Protein AF-A0A3N5SE26-F1 (afdb_monomer_lite)

Sequence (105 aa):
MGGPMATEALQYADLRQSTRFLHVYKPPKIDGDFTGKHIISVDQFDRRDLQILFDATTSIRRRIRQHDRGLLQLCAGSLMATLFYEASTRTDLSFQAAMRHLGGE

Radius of gyration: 20.0 Å; chains: 1; bounding box: 31×29×72 Å

pLDDT: mean 87.41, std 17.09, range [39.88, 98.44]

Secondary structure (DSSP, 8-state):
----------------GGGGGTTT--PPP-TT--TT-----GGG--HHHHHHHHHHHHHHHHHHHTT-GGGGGSSTT-------SS--HHHHHHHHHHHHHTT--

Structure (mmCIF, N/CA/C/O backbone):
data_AF-A0A3N5SE26-F1
#
_entry.id   AF-A0A3N5SE26-F1
#
loop_
_atom_site.group_PDB
_atom_site.id
_atom_site.type_symbol
_atom_site.label_atom_id
_atom_site.label_alt_id
_atom_site.label_comp_id
_atom_site.label_asym_id
_atom_site.label_entity_id
_atom_site.label_seq_id
_atom_site.pdbx_PDB_ins_code
_atom_site.Cartn_x
_atom_site.Cartn_y
_atom_site.Cartn_z
_atom_site.occupancy
_atom_site.B_iso_or_equiv
_atom_site.auth_seq_id
_atom_site.auth_comp_id
_atom_site.auth_asym_id
_atom_site.auth_atom_id
_atom_site.pdbx_PDB_model_num
ATOM 1 N N . MET A 1 1 ? 6.858 17.039 -55.511 1.00 42.66 1 MET A N 1
ATOM 2 C CA . MET A 1 1 ? 8.054 17.189 -54.656 1.00 42.66 1 MET A CA 1
ATOM 3 C C . MET A 1 1 ? 7.565 17.589 -53.265 1.00 42.66 1 MET A C 1
ATOM 5 O O . MET A 1 1 ? 7.423 18.766 -53.004 1.00 42.66 1 MET A O 1
ATOM 9 N N . GLY A 1 2 ? 7.078 16.707 -52.398 1.00 44.78 2 GLY A N 1
ATOM 10 C CA . GLY A 1 2 ? 7.501 15.330 -52.165 1.00 44.78 2 GLY A CA 1
ATOM 11 C C . GLY A 1 2 ? 8.451 15.307 -50.970 1.00 44.78 2 GLY A C 1
ATOM 12 O O . GLY A 1 2 ? 9.654 15.236 -51.166 1.00 44.78 2 GLY A O 1
ATOM 13 N N . GLY A 1 3 ? 7.897 15.406 -49.764 1.00 39.88 3 GLY A N 1
ATOM 14 C CA . GLY A 1 3 ? 8.618 15.209 -48.510 1.00 39.88 3 GLY A CA 1
ATOM 15 C C . GLY A 1 3 ? 7.672 15.428 -47.331 1.00 39.88 3 GLY A C 1
ATOM 16 O O . GLY A 1 3 ? 7.331 16.579 -47.062 1.00 39.88 3 GLY A O 1
ATOM 17 N N . PRO A 1 4 ? 7.178 14.374 -46.656 1.00 46.81 4 PRO A N 1
ATOM 18 C CA . PRO A 1 4 ? 6.447 14.567 -45.420 1.00 46.81 4 PRO A CA 1
ATOM 19 C C . PRO A 1 4 ? 7.455 15.008 -44.356 1.00 46.81 4 PRO A C 1
ATOM 21 O O . PRO A 1 4 ? 8.482 14.360 -44.160 1.00 46.81 4 PRO A O 1
ATOM 24 N N . MET A 1 5 ? 7.149 16.100 -43.659 1.00 46.81 5 MET A N 1
ATOM 25 C CA . MET A 1 5 ? 7.711 16.397 -42.342 1.00 46.81 5 MET A CA 1
ATOM 26 C C . MET A 1 5 ? 7.208 15.307 -41.391 1.00 46.81 5 MET A C 1
ATOM 28 O O . MET A 1 5 ? 6.208 15.476 -40.693 1.00 46.81 5 MET A O 1
ATOM 32 N N . ALA A 1 6 ? 7.841 14.136 -41.462 1.00 46.09 6 ALA A N 1
ATOM 33 C CA . ALA A 1 6 ? 7.638 13.036 -40.544 1.00 46.09 6 ALA A CA 1
ATOM 34 C C . ALA A 1 6 ? 8.150 13.493 -39.180 1.00 46.09 6 ALA A C 1
ATOM 36 O O . ALA A 1 6 ? 9.334 13.420 -38.883 1.00 46.09 6 ALA A O 1
ATOM 37 N N . THR A 1 7 ? 7.229 14.064 -38.411 1.00 44.03 7 THR A N 1
ATOM 38 C CA . THR A 1 7 ? 7.001 13.731 -37.010 1.00 44.03 7 THR A CA 1
ATOM 39 C C . THR A 1 7 ? 8.250 13.192 -36.305 1.00 44.03 7 THR A C 1
ATOM 41 O O . THR A 1 7 ? 8.370 11.993 -36.066 1.00 44.03 7 THR A O 1
ATOM 44 N N . GLU A 1 8 ? 9.154 14.088 -35.905 1.00 41.78 8 GLU A N 1
ATOM 45 C CA . GLU A 1 8 ? 10.054 13.846 -34.774 1.00 41.78 8 GLU A CA 1
ATOM 46 C C . GLU A 1 8 ? 9.197 13.799 -33.500 1.00 41.78 8 GLU A C 1
ATOM 48 O O . GLU A 1 8 ? 9.215 14.679 -32.641 1.00 41.78 8 GLU A O 1
ATOM 53 N N . ALA A 1 9 ? 8.381 12.751 -33.386 1.00 44.22 9 ALA A N 1
ATOM 54 C CA . ALA A 1 9 ? 7.986 12.255 -32.091 1.00 44.22 9 ALA A CA 1
ATOM 55 C C . ALA A 1 9 ? 9.286 11.769 -31.460 1.00 44.22 9 ALA A C 1
ATOM 57 O O . ALA A 1 9 ? 9.771 10.687 -31.789 1.00 44.22 9 ALA A O 1
ATOM 58 N N . LEU A 1 10 ? 9.881 12.615 -30.618 1.00 45.44 10 LEU A N 1
ATOM 59 C CA . LEU A 1 10 ? 10.899 12.217 -29.660 1.00 45.44 10 LEU A CA 1
ATOM 60 C C . LEU A 1 10 ? 10.438 10.891 -29.054 1.00 45.44 10 LEU A C 1
ATOM 62 O O . LEU A 1 10 ? 9.510 10.856 -28.243 1.00 45.44 10 LEU A O 1
ATOM 66 N N . GLN A 1 11 ? 11.055 9.791 -29.489 1.00 47.03 11 GLN A N 1
ATOM 67 C CA . GLN A 1 11 ? 11.033 8.548 -28.749 1.00 47.03 11 GLN A CA 1
ATOM 68 C C . GLN A 1 11 ? 11.733 8.883 -27.438 1.00 47.03 11 GLN A C 1
ATOM 70 O O . GLN A 1 11 ? 12.954 8.799 -27.330 1.00 47.03 11 GLN A O 1
ATOM 75 N N . TYR A 1 12 ? 10.962 9.342 -26.453 1.00 50.81 12 TYR A N 1
ATOM 76 C CA . TYR A 1 12 ? 11.372 9.289 -25.066 1.00 50.81 12 TYR A CA 1
ATOM 77 C C . TYR A 1 12 ? 11.629 7.813 -24.800 1.00 50.81 12 TYR A C 1
ATOM 79 O O . TYR A 1 12 ? 10.696 7.042 -24.578 1.00 50.81 12 TYR A O 1
ATOM 87 N N . ALA A 1 13 ? 12.893 7.408 -24.934 1.00 60.97 13 ALA A N 1
ATOM 88 C CA . ALA A 1 13 ? 13.336 6.107 -24.491 1.00 60.97 13 ALA A CA 1
ATOM 89 C C . ALA A 1 13 ? 12.871 5.996 -23.046 1.00 60.97 13 ALA A C 1
ATOM 91 O O . ALA A 1 13 ? 13.185 6.853 -22.219 1.00 60.97 13 ALA A O 1
ATOM 92 N N . ASP A 1 14 ? 12.027 5.010 -22.787 1.00 64.06 14 ASP A N 1
ATOM 93 C CA . ASP A 1 14 ? 11.455 4.787 -21.478 1.00 64.06 14 ASP A CA 1
ATOM 94 C C . ASP A 1 14 ? 12.599 4.602 -20.466 1.00 64.06 14 ASP A C 1
ATOM 96 O O . ASP A 1 14 ? 13.263 3.567 -20.446 1.00 64.06 14 ASP A O 1
ATOM 100 N N . LEU A 1 15 ? 12.875 5.643 -19.669 1.00 68.25 15 LEU A N 1
ATOM 101 C CA . LEU A 1 15 ? 14.011 5.706 -18.738 1.00 68.25 15 LEU A CA 1
ATOM 102 C C . LEU A 1 15 ? 13.824 4.793 -17.517 1.00 68.25 15 LEU A C 1
ATOM 104 O O . LEU A 1 15 ? 14.676 4.756 -16.625 1.00 68.25 15 LEU A O 1
ATOM 108 N N . ARG A 1 16 ? 12.702 4.073 -17.430 1.00 70.75 16 ARG A N 1
ATOM 109 C CA . ARG A 1 16 ? 12.413 3.181 -16.312 1.00 70.75 16 ARG A CA 1
ATOM 110 C C . ARG A 1 16 ? 13.338 1.968 -16.380 1.00 70.75 16 ARG A C 1
ATOM 112 O O . ARG A 1 16 ? 13.287 1.168 -17.310 1.00 70.75 16 ARG A O 1
ATOM 119 N N . GLN A 1 17 ? 14.142 1.781 -15.333 1.00 71.81 17 GLN A N 1
ATOM 120 C CA . GLN A 1 17 ? 15.011 0.604 -15.192 1.00 71.81 17 GLN A CA 1
ATOM 121 C C . GLN A 1 17 ? 14.230 -0.720 -15.297 1.00 71.81 17 GLN A C 1
ATOM 123 O O . GLN A 1 17 ? 14.762 -1.720 -15.779 1.00 71.81 17 GLN A O 1
ATOM 128 N N . SER A 1 18 ? 12.956 -0.724 -14.889 1.00 71.38 18 SER A N 1
ATOM 129 C CA . SER A 1 18 ? 12.080 -1.897 -14.935 1.00 71.38 18 SER A CA 1
ATOM 130 C C . SER A 1 18 ? 11.714 -2.341 -16.353 1.00 71.38 18 SER A C 1
ATOM 132 O O . SER A 1 18 ? 11.466 -3.529 -16.555 1.00 71.38 18 SER A O 1
ATOM 134 N N . THR A 1 19 ? 11.736 -1.449 -17.351 1.00 74.31 19 THR A N 1
ATOM 135 C CA . THR A 1 19 ? 11.321 -1.759 -18.732 1.00 74.31 19 THR A CA 1
ATOM 136 C C . THR A 1 19 ? 12.154 -2.883 -19.338 1.00 74.31 19 THR A C 1
ATOM 138 O O . THR A 1 19 ? 11.622 -3.743 -20.042 1.00 74.31 19 THR A O 1
ATOM 141 N N . ARG A 1 20 ? 13.440 -2.971 -18.967 1.00 77.94 20 ARG A N 1
ATOM 142 C CA . ARG A 1 20 ? 14.331 -4.061 -19.386 1.00 77.94 20 ARG A CA 1
ATOM 143 C C . ARG A 1 20 ? 13.866 -5.437 -18.904 1.00 77.94 20 ARG A C 1
ATOM 145 O O . ARG A 1 20 ? 14.198 -6.422 -19.549 1.00 77.94 20 ARG A O 1
ATOM 152 N N . PHE A 1 21 ? 13.094 -5.527 -17.823 1.00 79.56 21 PHE A N 1
ATOM 153 C CA . PHE A 1 21 ? 12.679 -6.793 -17.205 1.00 79.56 21 PHE A CA 1
ATOM 154 C C . PHE A 1 21 ? 11.226 -7.184 -17.502 1.00 79.56 21 PHE A C 1
ATOM 156 O O . PHE A 1 21 ? 10.822 -8.297 -17.173 1.00 79.56 21 PHE A O 1
ATOM 163 N N . LEU A 1 22 ? 10.447 -6.331 -18.179 1.00 73.75 22 LEU A N 1
ATOM 164 C CA . LEU A 1 22 ? 9.037 -6.618 -18.495 1.00 73.75 22 LEU A CA 1
ATOM 165 C C . LEU A 1 22 ? 8.840 -7.829 -19.425 1.00 73.75 22 LEU A C 1
ATOM 167 O O . LEU A 1 22 ? 7.739 -8.370 -19.496 1.00 73.75 22 LEU A O 1
ATOM 171 N N . HIS A 1 23 ? 9.892 -8.285 -20.113 1.00 81.44 23 HIS A N 1
ATOM 172 C CA . HIS A 1 23 ? 9.868 -9.531 -20.884 1.00 81.44 23 HIS A CA 1
ATOM 173 C C . HIS A 1 23 ? 9.839 -10.792 -19.999 1.00 81.44 23 HIS A C 1
ATOM 175 O O . HIS A 1 23 ? 9.406 -11.841 -20.464 1.00 81.44 23 HIS A O 1
ATOM 181 N N . VAL A 1 24 ? 10.294 -10.699 -18.742 1.00 86.12 24 VAL A N 1
ATOM 182 C CA . VAL A 1 24 ? 10.331 -11.822 -17.786 1.00 86.12 24 VAL A CA 1
ATOM 183 C C . VAL A 1 24 ? 8.979 -11.996 -17.105 1.00 86.12 24 VAL A C 1
ATOM 185 O O . VAL A 1 24 ? 8.508 -13.112 -16.910 1.00 86.12 24 VAL A O 1
ATOM 188 N N . TYR A 1 25 ? 8.346 -10.884 -16.741 1.00 85.62 25 TYR A N 1
ATOM 189 C CA . TYR A 1 25 ? 7.047 -10.887 -16.094 1.00 85.62 25 TYR A CA 1
ATOM 190 C C . TYR A 1 25 ?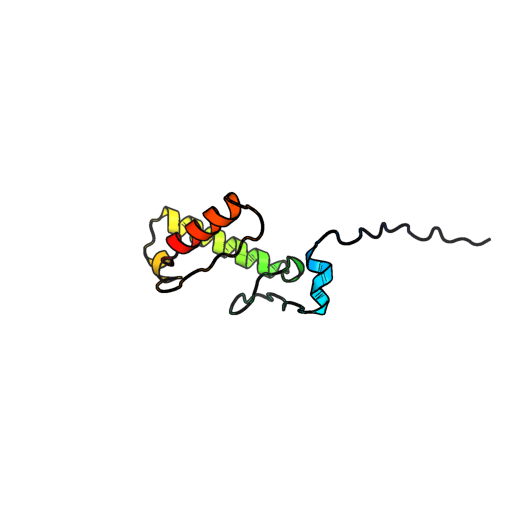 6.272 -9.635 -16.480 1.00 85.62 25 TYR A C 1
ATOM 192 O O . TYR A 1 25 ? 6.728 -8.509 -16.262 1.00 85.62 25 TYR A O 1
ATOM 200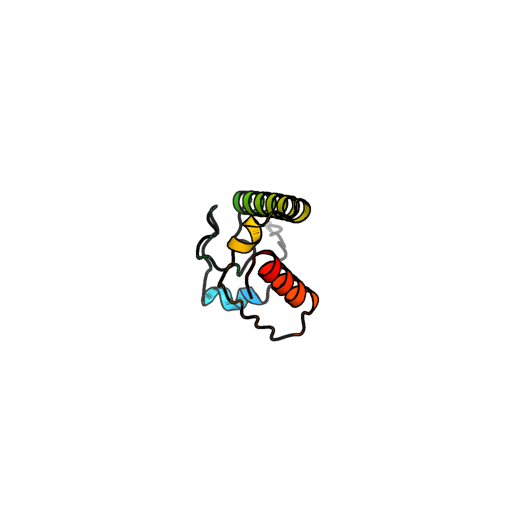 N N . LYS A 1 26 ? 5.071 -9.844 -17.021 1.00 88.19 26 LYS A N 1
ATOM 201 C CA . LYS A 1 26 ? 4.116 -8.773 -17.278 1.00 88.19 26 LYS A CA 1
ATOM 202 C C . LYS A 1 26 ? 3.084 -8.772 -16.153 1.00 88.19 26 LYS A C 1
ATOM 204 O O . LYS A 1 26 ? 2.240 -9.668 -16.123 1.00 88.19 26 LYS A O 1
ATOM 209 N N . PRO A 1 27 ? 3.134 -7.800 -15.231 1.00 91.44 27 PRO A N 1
ATOM 210 C CA . PRO A 1 27 ? 2.202 -7.784 -14.122 1.00 91.44 27 PRO A CA 1
ATOM 211 C C . PRO A 1 27 ? 0.768 -7.534 -14.623 1.00 91.44 27 PRO A C 1
ATOM 213 O O . PRO A 1 27 ? 0.573 -6.717 -15.533 1.00 91.44 27 PRO A O 1
ATOM 216 N N . PRO A 1 28 ? -0.244 -8.217 -14.058 1.00 94.19 28 PRO A N 1
ATOM 217 C CA . PRO A 1 28 ? -1.632 -8.008 -14.444 1.00 94.19 28 PRO A CA 1
ATOM 218 C C . PRO A 1 28 ? -2.097 -6.596 -14.068 1.00 94.19 28 PRO A C 1
ATOM 220 O O . PRO A 1 28 ? -1.608 -5.989 -13.108 1.00 94.19 28 PRO A O 1
ATOM 223 N N . LYS A 1 29 ? -3.075 -6.089 -14.825 1.00 96.62 29 LYS A N 1
ATOM 224 C CA . LYS A 1 29 ? -3.799 -4.857 -14.489 1.00 96.62 29 LYS A CA 1
ATOM 225 C C . LYS A 1 29 ? -4.496 -4.999 -13.131 1.00 96.62 29 LYS A C 1
ATOM 227 O O . LYS A 1 29 ? -4.940 -6.091 -12.760 1.00 96.62 29 LYS A O 1
ATOM 232 N N . ILE A 1 30 ? -4.597 -3.892 -12.396 1.00 98.06 30 ILE A N 1
ATOM 233 C CA . ILE A 1 30 ? -5.329 -3.864 -11.126 1.00 98.06 30 ILE A CA 1
ATOM 234 C C . ILE A 1 30 ? -6.832 -4.042 -11.371 1.00 98.06 30 ILE A C 1
ATOM 236 O O . ILE A 1 30 ? -7.444 -4.842 -10.678 1.00 98.06 30 ILE A O 1
ATOM 240 N N . ASP A 1 31 ? -7.416 -3.403 -12.386 1.00 96.81 31 ASP A N 1
ATOM 241 C CA . ASP A 1 31 ? -8.805 -3.647 -12.828 1.00 96.81 31 ASP A CA 1
ATOM 242 C C . ASP A 1 31 ? -9.840 -3.655 -11.677 1.00 96.81 31 ASP A C 1
ATOM 244 O O . ASP A 1 31 ? -10.718 -4.508 -11.564 1.00 96.81 31 ASP A O 1
ATOM 248 N N . GLY A 1 32 ? -9.692 -2.713 -10.748 1.00 97.25 32 GLY A N 1
ATOM 249 C CA . GLY A 1 32 ? -10.564 -2.517 -9.595 1.00 97.25 32 GLY A CA 1
ATOM 250 C C . GLY A 1 32 ? -10.410 -3.520 -8.448 1.00 97.25 32 GLY A C 1
ATOM 251 O O . GLY A 1 32 ? -11.087 -3.345 -7.436 1.00 97.25 32 GLY A O 1
ATOM 252 N N . ASP A 1 33 ? -9.533 -4.522 -8.557 1.00 96.88 33 ASP A N 1
ATOM 253 C CA . ASP A 1 33 ? -9.283 -5.520 -7.510 1.00 96.88 33 ASP A CA 1
ATOM 254 C C . ASP A 1 33 ? -7.787 -5.640 -7.205 1.00 96.88 33 ASP A C 1
ATOM 256 O O . ASP A 1 33 ? -6.989 -5.999 -8.064 1.00 96.88 33 ASP A O 1
ATOM 260 N N . PHE A 1 34 ? -7.399 -5.366 -5.963 1.00 97.12 34 PHE A N 1
ATOM 261 C CA . PHE A 1 34 ? -6.006 -5.398 -5.511 1.00 97.12 34 PHE A CA 1
ATOM 262 C C . PHE A 1 34 ? -5.593 -6.757 -4.927 1.00 97.12 34 PHE A C 1
ATOM 264 O O . PHE A 1 34 ? -4.411 -6.983 -4.660 1.00 97.12 34 PHE A O 1
ATOM 271 N N . THR A 1 35 ? -6.548 -7.665 -4.715 1.00 96.19 35 THR A N 1
ATOM 272 C CA . THR A 1 35 ? -6.323 -8.936 -4.023 1.00 96.19 35 THR A CA 1
ATOM 273 C C . THR A 1 35 ? -5.332 -9.808 -4.787 1.00 96.19 35 THR A C 1
ATOM 275 O O . THR A 1 35 ? -5.509 -10.091 -5.969 1.00 96.19 35 THR A O 1
ATOM 278 N N . GLY A 1 36 ? -4.262 -10.235 -4.110 1.00 95.00 36 GLY A N 1
ATOM 279 C CA . GLY A 1 36 ? -3.256 -11.130 -4.689 1.00 95.00 36 GLY A CA 1
ATOM 280 C C . GLY A 1 36 ? -2.386 -10.515 -5.792 1.00 95.00 36 GLY A C 1
ATOM 281 O O . GLY A 1 36 ? -1.642 -11.247 -6.441 1.00 95.00 36 GLY A O 1
ATOM 282 N N . LYS A 1 37 ? -2.449 -9.195 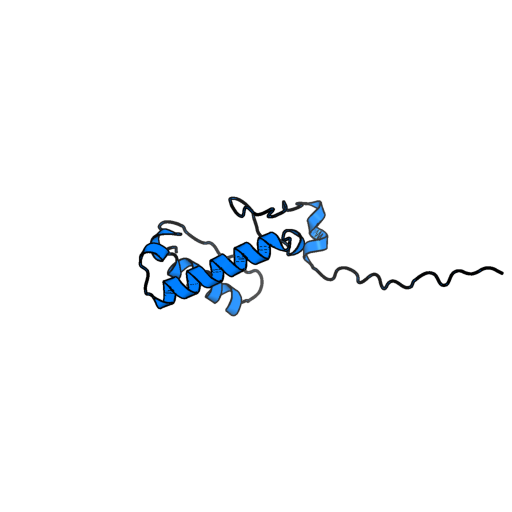-6.026 1.00 95.56 37 LYS A N 1
ATOM 283 C CA . LYS A 1 37 ? -1.670 -8.526 -7.080 1.00 95.56 37 LYS A CA 1
ATOM 284 C C . LYS A 1 37 ? -0.426 -7.846 -6.521 1.00 95.56 37 LYS A C 1
ATOM 286 O O . LYS A 1 37 ? -0.478 -7.107 -5.543 1.00 95.56 37 LYS A O 1
ATOM 291 N N . HIS A 1 38 ? 0.700 -8.046 -7.199 1.00 95.12 38 HIS A N 1
ATOM 292 C CA . HIS A 1 38 ? 1.933 -7.309 -6.931 1.00 95.12 38 HIS A CA 1
ATOM 293 C C . HIS A 1 38 ? 1.908 -5.947 -7.628 1.00 95.12 38 HIS A C 1
ATOM 295 O O . HIS A 1 38 ? 1.546 -5.867 -8.802 1.00 95.12 38 HIS A O 1
ATOM 301 N N . ILE A 1 39 ? 2.335 -4.893 -6.929 1.00 94.25 39 ILE A N 1
ATOM 302 C CA . ILE A 1 39 ? 2.505 -3.547 -7.490 1.00 94.25 39 ILE A CA 1
ATOM 303 C C . ILE A 1 39 ? 3.964 -3.397 -7.937 1.00 94.25 39 ILE A C 1
ATOM 305 O O . ILE A 1 39 ? 4.860 -3.260 -7.111 1.00 94.25 39 ILE A O 1
ATOM 309 N N . ILE A 1 40 ? 4.195 -3.454 -9.248 1.00 92.00 40 ILE A N 1
ATOM 310 C CA . ILE A 1 40 ? 5.523 -3.442 -9.885 1.00 92.00 40 ILE A CA 1
ATOM 311 C C . ILE A 1 40 ? 5.681 -2.237 -10.819 1.00 92.00 40 ILE A C 1
ATOM 313 O O . ILE A 1 40 ? 6.761 -1.658 -10.908 1.00 92.00 40 ILE A O 1
ATOM 317 N N . SER A 1 41 ? 4.614 -1.847 -11.524 1.00 90.12 41 SER A N 1
ATOM 318 C CA . SER A 1 41 ? 4.629 -0.709 -12.446 1.00 90.12 41 SER A CA 1
ATOM 319 C C . SER A 1 41 ? 3.363 0.130 -12.325 1.00 90.12 41 SER A C 1
ATOM 321 O O . SER A 1 41 ? 2.269 -0.392 -12.117 1.00 90.12 41 SER A O 1
ATOM 323 N N . VAL A 1 42 ? 3.510 1.438 -12.546 1.00 92.50 42 VAL A N 1
ATOM 324 C CA . VAL A 1 42 ? 2.388 2.382 -12.661 1.00 92.50 42 VAL A CA 1
ATOM 325 C C . VAL A 1 42 ? 1.465 2.009 -13.827 1.00 92.50 42 VAL A C 1
ATOM 327 O O . VAL A 1 42 ? 0.265 2.246 -13.754 1.00 92.50 42 VAL A O 1
ATOM 330 N N . ASP A 1 43 ? 1.984 1.328 -14.852 1.00 91.69 43 ASP A N 1
ATOM 331 C CA . ASP A 1 43 ? 1.195 0.887 -16.010 1.00 91.69 43 ASP A CA 1
ATOM 332 C C . ASP A 1 43 ? 0.111 -0.143 -15.640 1.00 91.69 43 ASP A C 1
ATOM 334 O O . ASP A 1 43 ? -0.791 -0.407 -16.439 1.00 91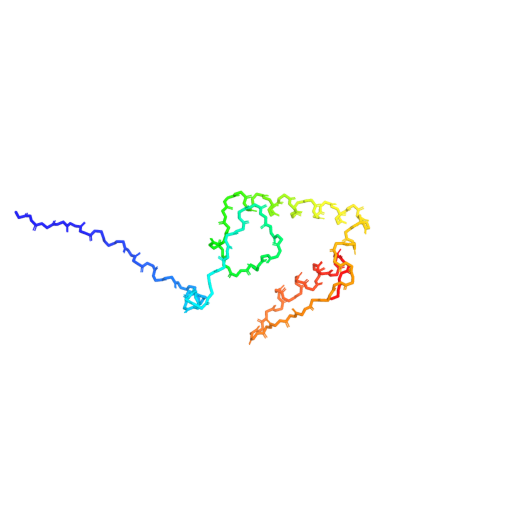.69 43 ASP A O 1
ATOM 338 N N . GLN A 1 44 ? 0.168 -0.732 -14.439 1.00 94.69 44 GLN A N 1
ATOM 339 C CA . GLN A 1 44 ? -0.881 -1.621 -13.936 1.00 94.69 44 GLN A CA 1
ATOM 340 C C . GLN A 1 44 ? -2.176 -0.889 -13.575 1.00 94.69 44 GLN A C 1
ATOM 342 O O . GLN A 1 44 ? -3.217 -1.540 -13.500 1.00 94.69 44 GLN A O 1
ATOM 347 N N . PHE A 1 45 ? -2.108 0.423 -13.342 1.00 97.75 45 PHE A N 1
ATOM 348 C CA . PHE A 1 45 ? -3.212 1.218 -12.821 1.00 97.75 45 PHE A CA 1
ATOM 349 C C . PHE A 1 45 ? -3.934 1.964 -13.933 1.00 97.75 45 PHE A C 1
ATOM 351 O O . PHE A 1 45 ? -3.315 2.653 -14.744 1.00 97.75 45 PHE A O 1
ATOM 358 N N . ASP A 1 46 ? -5.257 1.905 -13.885 1.00 98.06 46 ASP A N 1
ATOM 359 C CA . ASP A 1 46 ? -6.145 2.791 -14.615 1.00 98.06 46 ASP A CA 1
ATOM 360 C C . ASP A 1 46 ? -6.804 3.792 -13.645 1.00 98.06 46 ASP A C 1
ATOM 362 O O . ASP A 1 46 ? -6.685 3.713 -12.419 1.00 98.06 46 ASP A O 1
ATOM 366 N N . ARG A 1 47 ? -7.536 4.775 -14.184 1.00 97.88 47 ARG A N 1
ATOM 367 C CA . ARG A 1 47 ? -8.139 5.862 -13.386 1.00 97.88 47 ARG A CA 1
ATOM 368 C C . ARG A 1 47 ? -9.016 5.353 -12.234 1.00 97.88 47 ARG A C 1
ATOM 370 O O . ARG A 1 47 ? -9.012 5.945 -11.156 1.00 97.88 47 ARG A O 1
ATOM 377 N N . ARG A 1 48 ? -9.775 4.279 -12.467 1.00 98.06 48 ARG A N 1
ATOM 378 C CA . ARG A 1 48 ? -10.647 3.662 -11.456 1.00 98.06 48 ARG A CA 1
ATOM 379 C C . ARG A 1 48 ? -9.841 3.116 -10.276 1.00 98.06 48 ARG A C 1
ATOM 381 O O . ARG A 1 48 ? -10.254 3.297 -9.135 1.00 98.06 48 ARG A O 1
ATOM 388 N N . ASP A 1 49 ? -8.690 2.511 -10.546 1.00 98.31 49 ASP A N 1
ATOM 389 C CA . ASP A 1 49 ? -7.820 1.923 -9.523 1.00 98.31 49 ASP A CA 1
ATOM 390 C C . ASP A 1 49 ? -7.265 3.003 -8.599 1.00 98.31 49 ASP A C 1
ATOM 392 O O . ASP A 1 49 ? -7.271 2.857 -7.377 1.00 98.31 49 ASP A O 1
ATOM 396 N N . LEU A 1 50 ? -6.851 4.130 -9.184 1.00 98.31 50 LEU A N 1
ATOM 397 C CA . LEU A 1 50 ? -6.365 5.280 -8.426 1.00 98.31 50 LEU A CA 1
ATOM 398 C C . LEU A 1 50 ? -7.459 5.887 -7.544 1.00 98.31 50 LEU A C 1
ATOM 400 O O . LEU A 1 50 ? -7.183 6.254 -6.405 1.00 98.31 50 LEU A O 1
ATOM 404 N N . GLN A 1 51 ? -8.702 5.955 -8.030 1.00 98.44 51 GLN A N 1
ATOM 405 C CA . GLN A 1 51 ? -9.826 6.424 -7.219 1.00 98.44 51 GLN A CA 1
ATOM 406 C C . GLN A 1 51 ? -10.025 5.532 -5.982 1.00 98.44 51 GLN A C 1
ATOM 408 O O . GLN A 1 51 ? -10.052 6.039 -4.863 1.00 98.44 51 GLN A O 1
ATOM 413 N N . ILE A 1 52 ? -10.056 4.208 -6.172 1.00 98.25 52 ILE A N 1
ATOM 414 C CA . ILE A 1 52 ? -10.179 3.229 -5.079 1.00 98.25 52 ILE A CA 1
ATOM 415 C C . ILE A 1 52 ? -9.025 3.378 -4.076 1.00 98.25 52 ILE A C 1
ATOM 417 O O . ILE A 1 52 ? -9.251 3.421 -2.864 1.00 98.25 52 ILE A O 1
ATOM 421 N N . LEU A 1 53 ? -7.790 3.511 -4.571 1.00 98.06 53 LEU A N 1
ATOM 422 C CA . LEU A 1 53 ? -6.598 3.688 -3.742 1.00 98.06 53 LEU A CA 1
ATOM 423 C C . LEU A 1 53 ? -6.682 4.954 -2.873 1.00 98.06 53 LEU A C 1
ATOM 425 O O . LEU A 1 53 ? -6.380 4.914 -1.675 1.00 98.06 53 LEU A O 1
ATOM 429 N N . PHE A 1 54 ? -7.096 6.085 -3.447 1.00 98.31 54 PHE A N 1
ATOM 430 C CA . PHE A 1 54 ? -7.186 7.347 -2.710 1.00 98.31 54 PHE A CA 1
ATOM 431 C C . PHE A 1 54 ? -8.363 7.386 -1.729 1.00 98.31 54 PHE A C 1
ATOM 433 O O . PHE A 1 54 ? -8.229 7.965 -0.642 1.00 98.31 54 PHE A O 1
ATOM 440 N N . ASP A 1 55 ? -9.473 6.723 -2.052 1.00 98.44 55 ASP A N 1
ATOM 441 C CA . ASP A 1 55 ? -10.603 6.560 -1.135 1.00 98.44 55 ASP A CA 1
ATOM 442 C C . ASP A 1 55 ? -10.201 5.711 0.080 1.00 98.44 55 ASP A C 1
ATOM 444 O O . ASP A 1 55 ? -10.422 6.120 1.228 1.00 98.44 55 ASP A O 1
ATOM 448 N N . ALA A 1 56 ? -9.505 4.591 -0.150 1.00 97.12 56 ALA A N 1
ATOM 449 C CA . ALA A 1 56 ? -8.939 3.762 0.913 1.00 97.12 56 ALA A CA 1
ATOM 450 C C . ALA A 1 56 ? -7.949 4.554 1.782 1.00 97.12 56 ALA A C 1
ATOM 452 O O . ALA A 1 56 ? -8.062 4.560 3.010 1.00 97.12 56 ALA A O 1
ATOM 453 N N . THR A 1 57 ? -7.034 5.302 1.159 1.00 97.31 57 THR A N 1
ATOM 454 C CA . THR A 1 57 ? -6.055 6.146 1.865 1.00 97.31 57 THR A CA 1
ATOM 455 C C . THR A 1 57 ? -6.742 7.194 2.746 1.00 97.31 57 THR A C 1
ATOM 457 O O . THR A 1 57 ? -6.371 7.399 3.906 1.00 97.31 57 THR A O 1
ATOM 460 N N . THR A 1 58 ? -7.784 7.848 2.226 1.00 98.19 58 THR A N 1
ATOM 461 C CA . THR A 1 58 ? -8.558 8.851 2.968 1.00 98.19 58 THR A CA 1
ATOM 462 C C . THR A 1 58 ? -9.296 8.230 4.151 1.00 98.19 58 THR A C 1
ATOM 464 O O . THR A 1 58 ? -9.310 8.819 5.239 1.00 98.19 58 THR A O 1
ATOM 467 N N . SER A 1 59 ? -9.868 7.039 3.959 1.00 97.69 59 SER A N 1
ATOM 468 C CA . SER A 1 59 ? -10.536 6.267 5.007 1.00 97.69 59 SER A CA 1
ATOM 469 C C . SER A 1 59 ? -9.566 5.863 6.119 1.00 97.69 59 SER A C 1
ATOM 471 O O . SER A 1 59 ? -9.798 6.199 7.281 1.00 97.69 59 SER A O 1
ATOM 473 N N . ILE A 1 60 ? -8.428 5.247 5.779 1.00 97.00 60 ILE A N 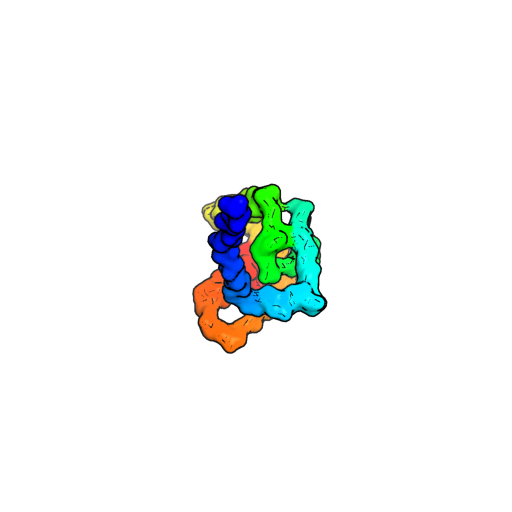1
ATOM 474 C CA . ILE A 1 60 ? -7.401 4.837 6.751 1.00 97.00 60 ILE A CA 1
ATOM 475 C C . ILE A 1 60 ? -6.905 6.046 7.545 1.00 97.00 60 ILE A C 1
ATOM 477 O O . ILE A 1 60 ? -6.895 6.015 8.774 1.00 97.00 60 ILE A O 1
ATOM 481 N N . ARG A 1 61 ? -6.586 7.161 6.875 1.00 96.56 61 ARG A N 1
ATOM 482 C CA . ARG A 1 61 ? -6.156 8.395 7.550 1.00 96.56 61 ARG A CA 1
ATOM 483 C C . ARG A 1 61 ? -7.194 8.903 8.553 1.00 96.56 61 ARG A C 1
ATOM 485 O O . ARG A 1 61 ? -6.825 9.368 9.631 1.00 96.56 61 ARG A O 1
ATOM 492 N N . ARG A 1 62 ? -8.486 8.838 8.213 1.00 97.88 62 ARG A N 1
ATOM 493 C CA . ARG A 1 62 ? -9.578 9.218 9.123 1.00 97.88 62 ARG A CA 1
ATOM 494 C C . ARG A 1 62 ? -9.638 8.281 10.330 1.00 97.88 62 ARG A C 1
ATOM 496 O O . ARG A 1 62 ? -9.687 8.767 11.454 1.00 97.88 62 ARG A O 1
ATOM 503 N N . ARG A 1 63 ? -9.574 6.969 10.096 1.00 97.56 63 ARG A N 1
ATOM 504 C CA . ARG A 1 63 ? -9.624 5.929 11.134 1.00 97.56 63 ARG A CA 1
ATOM 505 C C . ARG A 1 63 ? -8.445 6.023 12.108 1.00 97.56 63 ARG A C 1
ATOM 507 O O . ARG A 1 63 ? -8.652 5.936 13.314 1.00 97.56 63 ARG A O 1
ATOM 514 N N . ILE A 1 64 ? -7.240 6.326 11.612 1.00 94.88 64 ILE A N 1
ATOM 515 C CA . ILE A 1 64 ? -6.059 6.594 12.453 1.00 94.88 64 ILE A CA 1
ATOM 516 C C . ILE A 1 64 ? -6.321 7.781 13.389 1.00 94.88 64 ILE A C 1
ATOM 518 O O . ILE A 1 64 ? -6.096 7.673 14.591 1.00 94.88 64 ILE A O 1
ATOM 522 N N . ARG A 1 65 ? -6.842 8.902 12.866 1.00 95.88 65 ARG A N 1
ATOM 523 C CA . ARG A 1 65 ? -7.163 10.099 13.674 1.00 95.88 65 ARG A CA 1
ATOM 524 C C . ARG A 1 65 ? -8.246 9.851 14.723 1.00 95.88 65 ARG A C 1
ATOM 526 O O . ARG A 1 65 ? -8.311 10.574 15.707 1.00 95.88 65 ARG A O 1
ATOM 533 N N . GLN A 1 66 ? -9.101 8.862 14.492 1.00 97.06 66 GLN A N 1
ATOM 534 C CA . GLN A 1 66 ? -10.162 8.453 15.409 1.00 97.06 66 GLN A CA 1
ATOM 535 C C . GLN A 1 66 ? -9.708 7.367 16.395 1.00 97.06 66 GLN A C 1
ATOM 537 O O . GLN A 1 66 ? -10.522 6.904 17.187 1.00 97.06 66 GLN A O 1
ATOM 542 N N . HIS A 1 67 ? -8.433 6.959 16.356 1.00 94.44 67 HIS A N 1
ATOM 543 C CA . HIS A 1 67 ? -7.895 5.857 17.157 1.00 94.44 67 HIS A CA 1
ATOM 544 C C . HIS A 1 67 ? -8.694 4.551 17.004 1.00 94.44 67 HIS A C 1
ATOM 546 O O . HIS A 1 67 ? -8.884 3.802 17.965 1.00 94.44 67 HIS A O 1
ATOM 552 N N . ASP A 1 68 ? -9.166 4.269 15.786 1.00 96.88 68 ASP A N 1
ATOM 553 C CA . ASP A 1 68 ? -9.934 3.062 15.496 1.00 96.88 68 ASP A CA 1
ATOM 554 C C . ASP A 1 68 ? -9.065 1.802 15.645 1.00 96.88 68 ASP A C 1
ATOM 556 O O . ASP A 1 68 ? -8.202 1.505 14.813 1.00 96.88 68 ASP A O 1
ATOM 560 N N . ARG A 1 69 ? -9.340 1.024 16.699 1.00 94.25 69 ARG A N 1
ATOM 561 C CA . ARG A 1 69 ? -8.654 -0.243 16.995 1.00 94.25 69 ARG A CA 1
ATOM 562 C C . ARG A 1 69 ? -8.864 -1.311 15.922 1.00 94.25 69 ARG A C 1
ATOM 564 O O . ARG A 1 69 ? -8.049 -2.223 15.825 1.00 94.25 69 ARG A O 1
ATOM 571 N N . GLY A 1 70 ? -9.907 -1.196 15.099 1.00 96.12 70 GLY A N 1
ATOM 572 C CA . GLY A 1 70 ? -10.164 -2.108 13.989 1.00 96.12 70 GLY A CA 1
ATOM 573 C C . GLY A 1 70 ? -9.099 -2.059 12.891 1.00 96.12 70 GLY A C 1
ATOM 574 O O . GLY A 1 70 ? -9.024 -2.988 12.094 1.00 96.12 70 GLY A O 1
ATOM 575 N N . LEU A 1 71 ? -8.259 -1.016 12.833 1.00 95.81 71 LEU A N 1
ATOM 576 C CA . LEU A 1 71 ? -7.126 -0.974 11.901 1.00 95.81 71 LEU A CA 1
ATOM 577 C C . LEU A 1 71 ? -6.067 -2.033 12.218 1.00 95.81 71 LEU A C 1
ATOM 579 O O . LEU A 1 71 ? -5.512 -2.609 11.290 1.00 95.81 71 LEU A O 1
ATOM 583 N N . LEU A 1 72 ? -5.847 -2.337 13.501 1.00 96.19 72 LEU A N 1
ATOM 584 C CA . LEU A 1 72 ? -4.845 -3.314 13.944 1.00 96.19 72 LEU A CA 1
ATOM 585 C C . LEU A 1 72 ? -5.168 -4.750 13.516 1.00 96.19 72 LEU A C 1
ATOM 587 O O . LEU A 1 72 ? -4.327 -5.627 13.632 1.00 96.19 72 LEU A O 1
ATOM 591 N N . GLN A 1 73 ? -6.393 -5.008 13.064 1.00 96.62 73 GLN A N 1
ATOM 592 C CA . GLN A 1 73 ? -6.808 -6.329 12.600 1.00 96.62 73 GLN A CA 1
ATOM 593 C C . GLN A 1 73 ? -6.553 -6.531 11.103 1.00 96.62 73 GLN A C 1
ATOM 595 O O . GLN A 1 73 ? -6.691 -7.646 10.615 1.00 96.62 73 GLN A O 1
ATOM 600 N N . LEU A 1 74 ? -6.190 -5.476 10.361 1.00 95.81 74 LEU A N 1
ATOM 601 C CA . LEU A 1 74 ? -6.012 -5.562 8.909 1.00 95.81 74 LEU A CA 1
ATOM 602 C C . LEU A 1 74 ? -4.766 -6.365 8.518 1.00 95.81 74 LEU A C 1
ATOM 604 O O . LEU A 1 74 ? -4.800 -7.077 7.519 1.00 95.81 74 LEU A O 1
ATOM 608 N N . CYS A 1 75 ? -3.693 -6.268 9.304 1.00 96.62 75 CYS A N 1
ATOM 609 C CA . CYS A 1 75 ? -2.447 -7.008 9.102 1.00 96.62 75 CYS A CA 1
ATOM 610 C C . CYS A 1 75 ? -2.046 -7.830 10.338 1.00 96.62 75 CYS A C 1
ATOM 612 O O . CYS A 1 75 ? -0.891 -8.239 10.448 1.00 96.62 75 CYS A O 1
ATOM 614 N N . ALA A 1 76 ? -2.979 -8.092 11.260 1.00 96.81 76 ALA A N 1
ATOM 615 C CA . ALA A 1 76 ? -2.714 -8.894 12.453 1.00 96.81 76 ALA A CA 1
ATOM 616 C C . ALA A 1 76 ? -2.120 -10.264 12.090 1.00 96.81 76 ALA A C 1
ATOM 618 O O . ALA A 1 76 ? -2.659 -10.988 11.252 1.00 96.81 76 ALA A O 1
ATOM 619 N N . GLY A 1 77 ? -0.999 -10.612 12.727 1.00 96.81 77 GLY A N 1
ATOM 620 C CA . GLY A 1 77 ? -0.292 -11.877 12.498 1.00 96.81 77 GLY A CA 1
ATOM 621 C C . GLY A 1 77 ? 0.450 -11.971 11.160 1.00 96.81 77 GLY A C 1
ATOM 622 O O . GLY A 1 77 ? 0.975 -13.033 10.836 1.00 96.81 77 GLY A O 1
ATOM 623 N N . SER A 1 78 ? 0.500 -10.888 10.378 1.00 96.44 78 SER A N 1
ATOM 624 C CA . SER A 1 78 ? 1.286 -10.824 9.144 1.00 96.44 78 SER A CA 1
ATOM 625 C C . SER A 1 78 ? 2.688 -10.281 9.427 1.00 96.44 78 SER A C 1
ATOM 627 O O . SER A 1 78 ? 2.832 -9.308 10.165 1.00 96.44 78 SER A O 1
ATOM 629 N N . LEU A 1 79 ? 3.696 -10.888 8.796 1.00 97.06 79 LEU A N 1
ATOM 630 C CA . LEU A 1 79 ? 5.097 -10.463 8.853 1.00 97.06 79 LEU A CA 1
ATOM 631 C C . LEU A 1 79 ? 5.519 -9.873 7.500 1.00 97.06 79 LEU A C 1
ATOM 633 O O . LEU A 1 79 ? 5.353 -10.516 6.460 1.00 97.06 79 LEU A O 1
ATOM 637 N N . MET A 1 80 ? 6.080 -8.668 7.511 1.00 97.00 80 MET A N 1
ATOM 638 C CA . MET A 1 80 ? 6.604 -7.968 6.345 1.00 97.00 80 MET A CA 1
ATOM 639 C C . MET A 1 80 ? 8.128 -8.109 6.276 1.00 97.00 80 MET A C 1
ATOM 641 O O . MET A 1 80 ? 8.856 -7.744 7.193 1.00 97.00 80 MET A O 1
ATOM 645 N N . ALA A 1 81 ? 8.626 -8.579 5.133 1.00 96.19 81 ALA A N 1
ATOM 646 C CA . ALA A 1 81 ? 10.050 -8.552 4.814 1.00 96.19 81 ALA A CA 1
ATOM 647 C C . ALA A 1 81 ? 10.365 -7.368 3.892 1.00 96.19 81 ALA A C 1
ATOM 649 O O . ALA A 1 81 ? 9.637 -7.113 2.931 1.00 96.19 81 ALA A O 1
ATOM 650 N N . THR A 1 82 ? 11.473 -6.672 4.151 1.00 94.00 82 THR A N 1
ATOM 651 C CA . THR A 1 82 ? 11.956 -5.569 3.313 1.00 94.00 82 THR A CA 1
ATOM 652 C C . THR A 1 82 ? 13.287 -5.928 2.660 1.00 94.00 82 THR A C 1
ATOM 654 O O . THR A 1 82 ? 14.205 -6.435 3.301 1.00 94.00 82 THR A O 1
ATOM 657 N N . LEU A 1 83 ? 13.391 -5.682 1.351 1.00 94.38 83 LEU A N 1
ATOM 658 C CA . LEU A 1 83 ? 14.617 -5.878 0.581 1.00 94.38 83 LEU A CA 1
ATOM 659 C C . LEU A 1 83 ? 14.978 -4.560 -0.106 1.00 94.38 83 LEU A C 1
ATOM 661 O O . LEU A 1 83 ? 14.295 -4.127 -1.032 1.00 94.38 83 LEU A O 1
ATOM 665 N N . PHE A 1 84 ? 16.065 -3.937 0.347 1.00 92.62 84 PHE A N 1
ATOM 666 C CA . PHE A 1 84 ? 16.622 -2.715 -0.227 1.00 92.62 84 PHE A CA 1
ATOM 667 C C . PHE A 1 84 ? 18.066 -2.975 -0.659 1.00 92.62 84 PHE A C 1
ATOM 669 O O . PHE A 1 84 ? 18.941 -3.184 0.177 1.00 92.62 84 PHE A O 1
ATOM 676 N N . TYR A 1 85 ? 18.312 -2.960 -1.968 1.00 91.38 85 TYR A N 1
ATOM 677 C CA . TYR A 1 85 ? 19.661 -3.108 -2.534 1.00 91.38 85 TYR A CA 1
ATOM 678 C C . TYR A 1 85 ? 20.450 -1.792 -2.538 1.00 91.38 85 TYR A C 1
ATOM 680 O O . TYR A 1 85 ? 21.668 -1.796 -2.682 1.00 91.38 85 TYR A O 1
ATOM 688 N N . GLU A 1 86 ? 19.753 -0.674 -2.338 1.00 92.94 86 GLU A N 1
ATOM 689 C CA . GLU A 1 86 ? 20.309 0.665 -2.176 1.00 92.94 86 GLU A CA 1
ATOM 690 C C . GLU A 1 86 ? 19.609 1.358 -1.000 1.00 92.94 86 GLU A C 1
ATOM 692 O O . GLU A 1 86 ? 18.437 1.095 -0.713 1.00 92.94 86 GLU A O 1
ATOM 697 N N . ALA A 1 87 ? 20.317 2.249 -0.302 1.00 92.19 87 ALA A N 1
ATOM 698 C CA . ALA A 1 87 ? 19.789 2.901 0.892 1.00 92.19 87 ALA A CA 1
ATOM 699 C C . ALA A 1 87 ? 18.557 3.773 0.575 1.00 92.19 87 ALA A C 1
ATOM 701 O O . ALA A 1 87 ? 18.625 4.702 -0.229 1.00 92.19 87 ALA A O 1
ATOM 702 N N . SER A 1 88 ? 17.431 3.511 1.254 1.00 95.25 88 SER A N 1
ATOM 703 C CA . SER A 1 88 ? 16.173 4.248 1.059 1.00 95.25 88 SER A CA 1
ATOM 704 C C . SER A 1 88 ? 15.387 4.430 2.364 1.00 95.25 88 SER A C 1
ATOM 706 O O . SER A 1 88 ? 14.262 3.958 2.518 1.00 95.25 88 SER A O 1
ATOM 708 N N . THR A 1 89 ? 15.970 5.154 3.326 1.00 95.50 89 THR A N 1
ATOM 709 C CA . THR A 1 89 ? 15.413 5.328 4.684 1.00 95.50 89 THR A CA 1
ATOM 710 C C . THR A 1 89 ? 13.968 5.826 4.699 1.00 95.50 89 THR A C 1
ATOM 712 O O . THR A 1 89 ? 13.164 5.362 5.499 1.00 95.50 89 THR A O 1
ATOM 715 N N . ARG A 1 90 ? 13.606 6.765 3.815 1.00 96.69 90 ARG A N 1
ATOM 716 C CA . ARG A 1 90 ? 12.236 7.303 3.771 1.00 96.69 90 ARG A CA 1
ATOM 717 C C . ARG A 1 90 ? 11.219 6.229 3.386 1.00 96.69 90 ARG A C 1
ATOM 719 O O . ARG A 1 90 ? 10.149 6.172 3.983 1.00 96.69 90 ARG A O 1
ATOM 726 N N . THR A 1 91 ? 11.563 5.402 2.404 1.00 95.38 91 THR A N 1
ATOM 727 C CA . THR A 1 91 ? 10.708 4.311 1.936 1.00 95.38 91 THR A CA 1
ATOM 728 C C . THR A 1 91 ? 10.592 3.258 3.027 1.00 95.38 91 THR A C 1
ATOM 730 O O . THR A 1 91 ? 9.483 2.965 3.461 1.00 95.38 91 THR A O 1
ATOM 733 N N . ASP A 1 92 ? 11.723 2.787 3.547 1.00 95.75 92 ASP A N 1
ATOM 734 C CA . ASP A 1 92 ? 11.772 1.761 4.589 1.00 95.75 92 ASP A CA 1
ATOM 735 C C . ASP A 1 92 ? 10.946 2.147 5.828 1.00 95.75 92 ASP A C 1
ATOM 737 O O . ASP A 1 92 ? 10.007 1.443 6.206 1.00 95.75 92 ASP A O 1
ATOM 741 N N . LEU A 1 93 ? 11.183 3.342 6.383 1.00 96.50 93 LEU A N 1
ATOM 742 C CA . LEU A 1 93 ? 10.436 3.825 7.548 1.00 96.50 93 LEU A CA 1
ATOM 743 C C . LEU A 1 93 ? 8.934 3.965 7.274 1.00 96.50 93 LEU A C 1
ATOM 745 O O . LEU A 1 93 ? 8.126 3.679 8.156 1.00 96.50 93 LEU A O 1
ATOM 749 N N . SER A 1 94 ? 8.541 4.397 6.072 1.00 96.88 94 SER A N 1
ATOM 750 C CA . SER A 1 94 ? 7.121 4.548 5.736 1.00 96.88 94 SER A CA 1
ATOM 751 C C . SER A 1 94 ? 6.388 3.204 5.665 1.00 96.88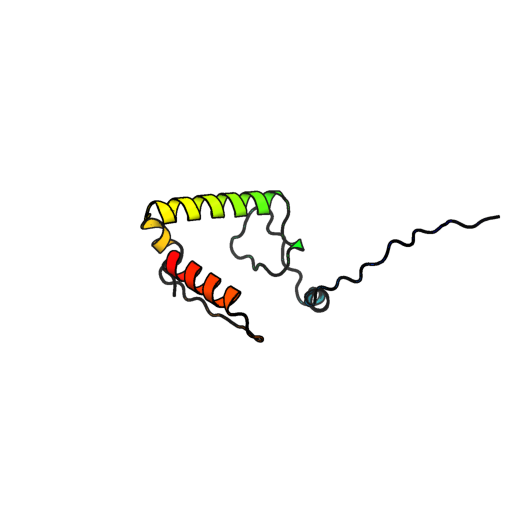 94 SER A C 1
ATOM 753 O O . SER A 1 94 ? 5.276 3.098 6.181 1.00 96.88 94 SER A O 1
ATOM 755 N N . PHE A 1 95 ? 7.023 2.169 5.103 1.00 97.06 95 PHE A N 1
ATOM 756 C CA . PHE A 1 95 ? 6.456 0.822 5.033 1.00 97.06 95 PHE A CA 1
ATOM 757 C C . PHE A 1 95 ? 6.390 0.174 6.417 1.00 97.06 95 PHE A C 1
ATOM 759 O O . PHE A 1 95 ? 5.341 -0.347 6.793 1.00 97.06 95 PHE A O 1
ATOM 766 N N . GLN A 1 96 ? 7.461 0.275 7.211 1.00 96.81 96 GLN A N 1
ATOM 767 C CA . GLN A 1 96 ? 7.469 -0.241 8.584 1.00 96.81 96 GLN A CA 1
ATOM 768 C C . GLN A 1 96 ? 6.391 0.430 9.449 1.00 96.81 96 GLN A C 1
ATOM 770 O O . GLN A 1 96 ? 5.663 -0.243 10.178 1.00 96.81 96 GLN A O 1
ATOM 775 N N . ALA A 1 97 ? 6.244 1.756 9.353 1.00 96.19 97 ALA A N 1
ATOM 776 C CA . ALA A 1 97 ? 5.207 2.480 10.081 1.00 96.19 97 ALA A CA 1
ATOM 777 C C . ALA A 1 97 ? 3.797 2.052 9.646 1.00 96.19 97 ALA A C 1
ATOM 779 O O . ALA A 1 97 ? 2.932 1.851 10.499 1.00 96.19 97 ALA A O 1
ATOM 780 N N . ALA A 1 98 ? 3.564 1.887 8.340 1.00 96.50 98 ALA A N 1
ATOM 781 C CA . ALA A 1 98 ? 2.283 1.426 7.817 1.00 96.50 98 ALA A CA 1
ATOM 782 C C . ALA A 1 98 ? 1.927 0.026 8.338 1.00 96.50 98 ALA A C 1
ATOM 784 O O . ALA A 1 98 ? 0.825 -0.154 8.852 1.00 96.50 98 ALA A O 1
ATOM 785 N N . MET A 1 99 ? 2.865 -0.927 8.286 1.00 97.19 99 MET A N 1
ATOM 786 C CA . MET A 1 99 ? 2.646 -2.294 8.772 1.00 97.19 99 MET A CA 1
ATOM 787 C C . MET A 1 99 ? 2.249 -2.307 10.253 1.00 97.19 99 MET A C 1
ATOM 789 O O . MET A 1 99 ? 1.223 -2.878 10.624 1.00 97.19 99 MET A O 1
ATOM 793 N N . ARG A 1 100 ? 2.976 -1.550 11.085 1.00 95.62 100 ARG A N 1
ATOM 794 C CA . ARG A 1 100 ? 2.676 -1.413 12.519 1.00 95.62 100 ARG A CA 1
ATOM 795 C C . ARG A 1 100 ? 1.323 -0.759 12.787 1.00 95.62 100 ARG A C 1
ATOM 797 O O . ARG A 1 100 ? 0.593 -1.200 13.671 1.00 95.62 100 ARG A O 1
ATOM 804 N N . HIS A 1 101 ? 0.950 0.272 12.025 1.00 95.44 101 HIS A N 1
ATOM 805 C CA . HIS A 1 101 ? -0.368 0.909 12.150 1.00 95.44 101 HIS A CA 1
ATOM 806 C C . HIS A 1 101 ? -1.529 -0.036 11.818 1.00 95.44 101 HIS A C 1
ATOM 808 O O . HIS A 1 101 ? -2.643 0.178 12.301 1.00 95.44 101 HIS A O 1
ATOM 814 N N . LEU A 1 102 ? -1.268 -1.064 11.012 1.00 96.88 102 LEU A N 1
ATOM 815 C CA . LEU A 1 102 ? -2.235 -2.085 10.622 1.00 96.88 102 LEU A CA 1
ATOM 816 C C . LEU A 1 102 ? -2.138 -3.360 11.481 1.00 96.88 102 LEU A C 1
ATOM 818 O O . LEU A 1 102 ? -2.881 -4.308 11.238 1.00 96.88 102 LEU A O 1
ATOM 822 N N . GLY A 1 103 ? -1.276 -3.367 12.507 1.00 96.12 103 GLY A N 1
ATOM 823 C CA . GLY A 1 103 ? -1.112 -4.463 13.470 1.00 96.12 103 GLY A CA 1
ATOM 824 C C . GLY A 1 103 ? -0.221 -5.615 13.004 1.00 96.12 103 GLY A C 1
ATOM 825 O O . GLY A 1 103 ? -0.269 -6.690 13.597 1.00 96.12 103 GLY A O 1
ATOM 826 N N . GLY A 1 104 ? 0.564 -5.394 11.953 1.00 96.75 104 GLY A N 1
ATOM 827 C CA . GLY A 1 104 ? 1.585 -6.322 11.486 1.00 96.75 104 GLY A CA 1
ATOM 828 C C . GLY A 1 104 ? 2.974 -6.038 12.054 1.00 96.75 104 GLY A C 1
ATOM 829 O O . GLY A 1 104 ? 3.195 -5.008 12.702 1.00 96.75 104 GLY A O 1
ATOM 830 N N . GLU A 1 105 ? 3.907 -6.937 11.741 1.00 93.69 105 GLU A N 1
ATOM 831 C CA . GLU A 1 105 ? 5.329 -6.849 12.111 1.00 93.69 105 GLU A CA 1
ATOM 832 C C . GLU A 1 105 ? 6.236 -6.660 10.897 1.00 93.69 105 GLU A C 1
ATOM 834 O O . GLU A 1 105 ? 5.972 -7.303 9.856 1.00 93.69 105 GLU A O 1
#

Foldseek 3Di:
DDDDPPDPPPPPPPPDPCVVVCVVPPFAACPQPPPPGDDDDPVSDDPNNVVVVVVVVVVLVVCVVVVPPQLLCQQAPHEDDDDDPDDDVPVVVVVVVSQVSSNYD